Protein 7PB9 (pdb70)

Nearest PDB structures (foldseek):
  7pb9-assembly1_A  TM=1.006E+00  e=1.693E-33  Candidatus Odinarchaeum yellowstonii
  3cuq-assembly1_C  TM=6.063E-01  e=2.024E-08  Homo sapiens
  6zce-assembly1_o  TM=3.690E-01  e=5.721E-01  Saccharomyces cerevisiae S288C
  6zu9-assembly1_o  TM=3.690E-01  e=5.721E-01  Saccharomyces cerevisiae S288C
  4u1c-assembly1_A  TM=3.490E-01  e=6.084E-01  Saccharomyces cerevisiae S288C

Radius of gyration: 19.48 Å; Cα contacts (8 Å, |Δi|>4): 194; chains: 1; bounding box: 31×30×57 Å

Solvent-accessible surface area: 10649 Å² total; per-residue (Å²): 192,160,11,92,71,62,63,1,10,69,96,6,132,124,13,81,130,5,9,46,40,37,115,152,101,140,68,46,87,69,7,15,80,29,0,0,58,22,1,16,65,35,0,87,130,74,59,60,6,70,26,30,16,117,104,1,39,59,78,115,5,0,38,92,5,113,106,79,71,121,0,2,61,22,1,1,116,28,0,61,78,92,132,62,4,136,54,63,79,188,119,133,132,28,0,12,1,43,26,56,41,50,173,79,2,1,82,35,0,13,89,20,0,69,186,128,60,63,76,75,0,33,42,130,57,0,72,98,34,187,114,13,55,45,49,0,23,118,4,31,118,78,7,0,88,94,0,0,72,41,1,31,172,62,142,61,1,68,63,64,61,126,188,88,26,42,0,98,3,57,126,116,216

Structure (mmCIF, N/CA/C/O backbone):
data_7PB9
#
_entry.id   7PB9
#
_cell.length_a   101.228
_cell.length_b   31.461
_cell.length_c   59.541
_cell.angle_alpha   90.000
_cell.angle_beta   90.000
_cell.angle_gamma   90.000
#
_symmetry.space_group_name_H-M   'P 21 21 2'
#
loop_
_entity.id
_entity.type
_entity.pdbx_description
1 polymer 'Tandem WH domains of Vps25'
2 water water
#
loop_
_atom_site.group_PDB
_atom_site.id
_atom_site.type_symbol
_atom_site.label_atom_id
_atom_site.label_alt_id
_atom_site.label_comp_id
_atom_site.label_asym_id
_atom_site.label_entity_id
_atom_site.label_seq_id
_atom_site.pdbx_PDB_ins_code
_atom_site.Cartn_x
_atom_site.Cartn_y
_atom_site.Cartn_z
_atom_site.occupancy
_atom_site.B_iso_or_equiv
_atom_site.auth_seq_id
_atom_site.auth_comp_id
_atom_site.auth_asym_id
_atom_site.auth_atom_id
_atom_site.pdbx_PDB_model_num
ATOM 1 N N . MET A 1 1 ? 33.108 4.416 41.823 1.00 34.47 1 MET A N 1
ATOM 2 C CA . MET A 1 1 ? 31.607 4.503 41.896 1.00 35.13 1 MET A CA 1
ATOM 3 C C . MET A 1 1 ? 31.024 3.713 43.033 1.00 26.99 1 MET A C 1
ATOM 4 O O . MET A 1 1 ? 31.323 2.528 43.195 1.00 27.91 1 MET A O 1
ATOM 9 N N . LEU A 1 2 ? 30.184 4.366 43.796 1.00 27.95 2 LEU A N 1
ATOM 10 C CA . LEU A 1 2 ? 29.528 3.734 44.894 1.00 32.75 2 LEU A CA 1
ATOM 11 C C . LEU A 1 2 ? 28.665 2.548 44.452 1.00 35.17 2 LEU A C 1
ATOM 12 O O . LEU A 1 2 ? 28.663 1.474 45.108 1.00 29.00 2 LEU A O 1
ATOM 17 N N . THR A 1 3 ? 27.912 2.794 43.386 1.00 27.08 3 THR A N 1
ATOM 18 C CA . THR A 1 3 ? 27.028 1.833 42.734 1.00 28.27 3 THR A CA 1
ATOM 19 C C . THR A 1 3 ? 27.328 1.865 41.228 1.00 28.02 3 THR A C 1
ATOM 20 O O . THR A 1 3 ? 27.854 2.855 40.703 1.00 27.01 3 THR A O 1
ATOM 24 N N . VAL A 1 4 ? 26.978 0.808 40.508 1.00 27.49 4 VAL A N 1
ATOM 25 C CA . VAL A 1 4 ? 27.319 0.808 39.073 1.00 27.49 4 VAL A CA 1
ATOM 26 C C . VAL A 1 4 ? 26.075 0.533 38.260 1.00 26.42 4 VAL A C 1
ATOM 27 O O . VAL A 1 4 ? 25.104 -0.082 38.752 1.00 27.16 4 VAL A O 1
ATOM 31 N N . GLY A 1 5 ? 26.102 0.959 36.994 1.00 26.36 5 GLY A N 1
ATOM 32 C CA . GLY A 1 5 ? 25.067 0.513 36.045 1.00 26.65 5 GLY A CA 1
ATOM 33 C C . GLY A 1 5 ? 23.684 0.989 36.417 1.00 25.64 5 GLY A C 1
ATOM 34 O O . GLY A 1 5 ? 22.733 0.433 35.929 1.00 24.09 5 GLY A O 1
ATOM 35 N N . PHE A 1 6 ? 23.581 2.106 37.160 1.00 23.44 6 PHE A N 1
ATOM 36 C CA . PHE A 1 6 ? 22.274 2.562 37.731 1.00 24.80 6 PHE A CA 1
ATOM 37 C C . PHE A 1 6 ? 21.506 1.449 38.488 1.00 22.65 6 PHE A C 1
ATOM 38 O O . PHE A 1 6 ? 20.246 1.387 38.495 1.00 22.71 6 PHE A O 1
ATOM 46 N N . GLU A 1 7 ? 22.235 0.533 39.150 1.00 27.23 7 GLU A N 1
ATOM 47 C CA . GLU A 1 7 ? 21.575 -0.547 39.909 1.00 30.41 7 GLU A CA 1
ATOM 48 C C . GLU A 1 7 ? 20.603 0.035 40.948 1.00 30.36 7 GLU A C 1
ATOM 49 O O . GLU A 1 7 ? 19.585 -0.656 41.295 1.00 27.95 7 GLU A O 1
ATOM 55 N N . TRP A 1 8 ? 20.823 1.315 41.330 1.00 27.54 8 TRP A N 1
ATOM 56 C CA . TRP A 1 8 ? 19.957 2.013 42.305 1.00 29.09 8 TRP A CA 1
ATOM 57 C C . TRP A 1 8 ? 18.561 2.265 41.765 1.00 30.79 8 TRP A C 1
ATOM 58 O O . TRP A 1 8 ? 17.608 2.456 42.525 1.00 28.01 8 TRP A O 1
ATOM 69 N N . ALA A 1 9 ? 18.424 2.269 40.431 1.00 29.53 9 ALA A N 1
ATOM 70 C CA . ALA A 1 9 ? 17.130 2.504 39.791 1.00 28.60 9 ALA A CA 1
ATOM 71 C C . ALA A 1 9 ? 16.337 1.191 39.806 1.00 33.70 9 ALA A C 1
ATOM 72 O O . ALA A 1 9 ? 15.102 1.226 39.816 1.00 35.74 9 ALA A O 1
ATOM 74 N N . ALA A 1 10 ? 17.026 0.048 39.751 1.00 37.67 10 ALA A N 1
ATOM 75 C CA . ALA A 1 10 ? 16.295 -1.232 39.653 1.00 38.89 10 ALA A CA 1
ATOM 76 C C . ALA A 1 10 ? 15.589 -1.645 40.978 1.00 43.59 10 ALA A C 1
ATOM 77 O O . ALA A 1 10 ? 14.526 -2.258 40.944 1.00 47.73 10 ALA A O 1
ATOM 79 N N . GLN A 1 11 ? 16.120 -1.204 42.117 1.00 42.57 11 GLN A N 1
ATOM 80 C CA . GLN A 1 11 ? 15.585 -1.533 43.460 1.00 42.42 11 GLN A CA 1
ATOM 81 C C . GLN A 1 11 ? 15.662 -0.324 44.333 1.00 39.84 11 GLN A C 1
ATOM 82 O O . GLN A 1 11 ? 16.619 -0.170 45.099 1.00 36.35 11 GLN A O 1
ATOM 88 N N . PRO A 1 12 ? 14.665 0.568 44.223 1.00 41.29 12 PRO A N 1
ATOM 89 C CA . PRO A 1 12 ? 14.776 1.801 44.953 1.00 44.13 12 PRO A CA 1
ATOM 90 C C . PRO A 1 12 ? 14.857 1.642 46.483 1.00 48.41 12 PRO A C 1
ATOM 91 O O . PRO A 1 12 ? 15.621 2.395 47.133 1.00 44.01 12 PRO A O 1
ATOM 95 N N . GLU A 1 13 ? 14.125 0.662 47.047 1.00 51.31 13 GLU A N 1
ATOM 96 C CA . GLU A 1 13 ? 14.135 0.418 48.518 1.00 52.82 13 GLU A CA 1
ATOM 97 C C . GLU A 1 13 ? 15.526 0.010 49.005 1.00 53.16 13 GLU A C 1
ATOM 98 O O . GLU A 1 13 ? 15.883 0.279 50.148 1.00 55.88 13 GLU A O 1
ATOM 104 N N . LYS A 1 14 ? 16.334 -0.598 48.145 1.00 42.36 14 LYS A N 1
ATOM 105 C CA . LYS A 1 14 ? 17.660 -0.976 48.565 1.00 40.03 14 LYS A CA 1
ATOM 106 C C . LYS A 1 14 ? 18.685 0.198 48.507 1.00 39.67 14 LYS A C 1
ATOM 107 O O . LYS A 1 14 ? 19.803 0.090 49.030 1.00 39.56 14 LYS A O 1
ATOM 113 N N . TYR A 1 15 ? 18.309 1.304 47.849 1.00 39.66 15 TYR A N 1
ATOM 114 C CA . TYR A 1 15 ? 19.243 2.444 47.629 1.00 34.39 15 TYR A CA 1
ATOM 115 C C . TYR A 1 15 ? 18.509 3.757 47.939 1.00 35.49 15 TYR A C 1
ATOM 116 O O . TYR A 1 15 ? 18.388 4.673 47.068 1.00 30.87 15 TYR A O 1
ATOM 125 N N . PRO A 1 16 ? 18.006 3.916 49.208 1.00 39.70 16 PRO A N 1
ATOM 126 C CA . PRO A 1 16 ? 17.040 5.030 49.374 1.00 35.73 16 PRO A CA 1
ATOM 127 C C . PRO A 1 16 ? 17.679 6.428 49.403 1.00 28.79 16 PRO A C 1
ATOM 128 O O . PRO A 1 16 ? 17.020 7.435 49.160 1.00 32.49 16 PRO A O 1
ATOM 132 N N . TRP A 1 17 ? 18.978 6.478 49.662 1.00 29.78 17 TRP A N 1
ATOM 133 C CA . TRP A 1 17 ? 19.736 7.703 49.621 1.00 34.37 17 TRP A CA 1
ATOM 134 C C . TRP A 1 17 ? 19.805 8.289 48.205 1.00 33.98 17 TRP A C 1
ATOM 135 O O . TRP A 1 17 ? 20.090 9.432 48.061 1.00 31.35 17 TRP A O 1
ATOM 146 N N . MET A 1 18 ? 19.530 7.489 47.167 1.00 30.95 18 MET A N 1
ATOM 147 C CA . MET A 1 18 ? 19.560 8.018 45.793 1.00 28.10 18 MET A CA 1
ATOM 148 C C . MET A 1 18 ? 18.297 8.801 45.525 1.00 34.63 18 MET A C 1
ATOM 149 O O . MET A 1 18 ? 18.240 9.495 44.533 1.00 32.43 18 MET A O 1
ATOM 154 N N . TYR A 1 19 ? 17.315 8.749 46.465 1.00 31.86 19 TYR A N 1
ATOM 155 C CA . TYR A 1 19 ? 15.998 9.346 46.283 1.00 30.45 19 TYR A CA 1
ATOM 156 C C . TYR A 1 19 ? 15.719 10.608 47.078 1.00 33.85 19 TYR A C 1
ATOM 157 O O . TYR A 1 19 ? 14.679 11.204 46.892 1.00 33.00 19 TYR A O 1
ATOM 166 N N . SER A 1 20 ? 16.666 10.989 47.953 1.00 36.93 20 SER A N 1
ATOM 167 C CA . SER A 1 20 ? 16.726 12.279 48.662 1.00 38.98 20 SER A CA 1
ATOM 168 C C . SER A 1 20 ? 17.642 13.231 47.900 1.00 41.83 20 SER A C 1
ATOM 169 O O . SER A 1 20 ? 18.733 12.823 47.504 1.00 38.38 20 SER A O 1
ATOM 172 N N . LEU A 1 21 ? 17.278 14.499 47.743 1.00 42.63 21 LEU A N 1
ATOM 173 C CA . LEU A 1 21 ? 18.246 15.481 47.202 1.00 43.71 21 LEU A CA 1
ATOM 174 C C . LEU A 1 21 ? 19.347 15.803 48.225 1.00 46.70 21 LEU A C 1
ATOM 175 O O . LEU A 1 21 ? 19.009 16.247 49.331 1.00 48.40 21 LEU A O 1
ATOM 180 N N . PRO A 1 22 ? 20.653 15.567 47.906 1.00 45.58 22 PRO A N 1
ATOM 181 C CA . PRO A 1 22 ? 21.668 15.880 48.945 1.00 46.00 22 PRO A CA 1
ATOM 182 C C . PRO A 1 22 ? 21.825 17.425 49.066 1.00 45.41 22 PRO A C 1
ATOM 183 O O . PRO A 1 22 ? 21.533 18.150 48.109 1.00 47.64 22 PRO A O 1
ATOM 187 N N . SER A 1 23 ? 22.252 17.925 50.229 1.00 49.76 23 SER A N 1
ATOM 188 C CA . SER A 1 23 ? 22.421 19.395 50.378 1.00 56.70 23 SER A CA 1
ATOM 189 C C . SER A 1 23 ? 23.889 19.820 50.251 1.00 59.30 23 SER A C 1
ATOM 190 O O . SER A 1 23 ? 24.144 20.818 49.570 1.00 64.26 23 SER A O 1
ATOM 193 N N . LYS A 1 24 ? 24.837 19.055 50.822 1.00 49.13 24 LYS A N 1
ATOM 194 C CA . LYS A 1 24 ? 26.284 19.276 50.535 1.00 51.28 24 LYS A CA 1
ATOM 195 C C . LYS A 1 24 ? 26.617 19.381 49.002 1.00 50.00 24 LYS A C 1
ATOM 196 O O . LYS A 1 24 ? 26.264 18.447 48.256 1.00 39.32 24 LYS A O 1
ATOM 202 N N . THR A 1 25 ? 27.256 20.491 48.569 1.00 37.26 25 THR A N 1
ATOM 203 C CA . THR A 1 25 ? 27.704 20.733 47.166 1.00 39.31 25 THR A CA 1
ATOM 204 C C . THR A 1 25 ? 28.340 19.526 46.391 1.00 42.26 25 THR A C 1
ATOM 205 O O . THR A 1 25 ? 27.921 19.186 45.251 1.00 46.02 25 THR A O 1
ATOM 209 N N . GLU A 1 26 ? 29.337 18.882 47.004 1.00 45.16 26 GLU A N 1
ATOM 210 C CA . GLU A 1 26 ? 30.047 17.782 46.394 1.00 45.94 26 GLU A CA 1
ATOM 211 C C . GLU A 1 26 ? 29.090 16.612 46.133 1.00 53.76 26 GLU A C 1
ATOM 212 O O . GLU A 1 26 ? 29.001 16.093 44.998 1.00 48.64 26 GLU A O 1
ATOM 218 N N . ASP A 1 27 ? 28.336 16.237 47.167 1.00 44.56 27 ASP A N 1
ATOM 219 C CA . ASP A 1 27 ? 27.370 15.121 47.045 1.00 42.61 27 ASP A CA 1
ATOM 220 C C . ASP A 1 27 ? 26.264 15.401 46.037 1.00 39.19 27 ASP A C 1
ATOM 221 O O . ASP A 1 27 ? 25.767 14.482 45.390 1.00 41.90 27 ASP A O 1
ATOM 226 N N . PHE A 1 28 ? 25.892 16.682 45.896 1.00 34.74 28 PHE A N 1
ATOM 227 C CA . PHE A 1 28 ? 24.769 16.971 45.093 1.00 35.17 28 PHE A CA 1
ATOM 228 C C . PHE A 1 28 ? 25.235 16.867 43.632 1.00 37.05 28 PHE A C 1
ATOM 229 O O . PHE A 1 28 ? 24.486 16.330 42.803 1.00 36.36 28 PHE A O 1
ATOM 237 N N . GLU A 1 29 ? 26.467 17.290 43.315 1.00 36.44 29 GLU A N 1
ATOM 238 C CA . GLU A 1 29 ? 26.976 17.158 41.949 1.00 36.36 29 GLU A CA 1
ATOM 239 C C . GLU A 1 29 ? 27.060 15.704 41.469 1.00 38.65 29 GLU A C 1
ATOM 240 O O . GLU A 1 29 ? 26.678 15.329 40.332 1.00 35.77 29 GLU A O 1
ATOM 246 N N . ASP A 1 30 ? 27.530 14.842 42.344 1.00 34.90 30 ASP A N 1
ATOM 247 C CA . ASP A 1 30 ? 27.690 13.461 41.950 1.00 32.40 30 ASP A CA 1
ATOM 248 C C . ASP A 1 30 ? 26.265 12.744 41.800 1.00 33.73 30 ASP A C 1
ATOM 249 O O . ASP A 1 30 ? 26.017 11.945 40.851 1.00 31.39 30 ASP A O 1
ATOM 254 N N . TRP A 1 31 ? 25.373 12.979 42.774 1.00 28.94 31 TRP A N 1
ATOM 255 C CA . TRP A 1 31 ? 23.938 12.566 42.641 1.00 28.50 31 TRP A CA 1
ATOM 256 C C . TRP A 1 31 ? 23.318 13.035 41.290 1.00 29.38 31 TRP A C 1
ATOM 257 O O . TRP A 1 31 ? 22.638 12.266 40.606 1.00 30.68 31 TRP A O 1
ATOM 268 N N . LEU A 1 32 ? 23.513 14.290 40.952 1.00 24.22 32 LEU A N 1
ATOM 269 C CA . LEU A 1 32 ? 22.968 14.892 39.763 1.00 26.22 32 LEU A CA 1
ATOM 270 C C . LEU A 1 32 ? 23.560 14.236 38.525 1.00 27.96 32 LEU A C 1
ATOM 271 O O . LEU A 1 32 ? 22.783 14.002 37.555 1.00 25.22 32 LEU A O 1
ATOM 276 N N . ASN A 1 33 ? 24.864 13.895 38.556 1.00 28.20 33 ASN A N 1
ATOM 277 C CA . ASN A 1 33 ? 25.496 13.211 37.399 1.00 28.36 33 ASN A CA 1
ATOM 278 C C . ASN A 1 33 ? 24.831 11.837 37.169 1.00 27.13 33 ASN A C 1
ATOM 279 O O . ASN A 1 33 ? 24.525 11.470 36.026 1.00 26.93 33 ASN A O 1
ATOM 284 N N . GLN A 1 34 ? 24.626 11.109 38.262 1.00 24.22 34 GLN A N 1
ATOM 285 C CA . GLN A 1 34 ? 24.011 9.791 38.219 1.00 27.95 34 GLN A CA 1
ATOM 286 C C . GLN A 1 34 ? 22.602 9.860 37.648 1.00 22.57 34 GLN A C 1
ATOM 287 O O . GLN A 1 34 ? 22.264 9.114 36.730 1.00 24.39 34 GLN A O 1
ATOM 293 N N . TRP A 1 35 ? 21.779 10.754 38.189 1.00 22.94 35 TRP A N 1
ATOM 294 C CA . TRP A 1 35 ? 20.358 10.884 37.674 1.00 23.26 35 TRP A CA 1
ATOM 295 C C . TRP A 1 35 ? 20.261 11.437 36.233 1.00 25.68 35 TRP A C 1
ATOM 296 O O . TRP A 1 35 ? 19.359 11.061 35.471 1.00 21.79 35 TRP A O 1
ATOM 307 N N . SER A 1 36 ? 21.142 12.389 35.888 1.00 23.48 36 SER A N 1
ATOM 308 C CA . SER A 1 36 ? 21.162 12.927 34.539 1.00 24.51 36 SER A CA 1
ATOM 309 C C . SER A 1 36 ? 21.558 11.831 33.514 1.00 22.14 36 SER A C 1
ATOM 310 O O . SER A 1 36 ? 20.895 11.643 32.491 1.00 21.45 36 SER A O 1
ATOM 313 N N . ASP A 1 37 ? 22.632 11.087 33.789 1.00 22.94 37 ASP A N 1
ATOM 314 C CA . ASP A 1 37 ? 23.032 9.982 32.915 1.00 23.35 37 ASP A CA 1
ATOM 315 C C . ASP A 1 37 ? 21.899 8.915 32.857 1.00 26.66 37 ASP A C 1
ATOM 316 O O . ASP A 1 37 ? 21.593 8.386 31.770 1.00 21.90 37 ASP A O 1
ATOM 321 N N . PHE A 1 38 ? 21.387 8.504 34.011 1.00 21.82 38 PHE A N 1
ATOM 322 C CA . PHE A 1 38 ? 20.203 7.595 33.992 1.00 21.99 38 PHE A CA 1
ATOM 323 C C . PHE A 1 38 ? 19.017 8.090 33.088 1.00 21.10 38 PHE A C 1
ATOM 324 O O . PHE A 1 38 ? 18.461 7.326 32.270 1.00 23.10 38 PHE A O 1
ATOM 332 N N . THR A 1 39 ? 18.643 9.367 33.228 1.00 20.54 39 THR A N 1
ATOM 333 C CA . THR A 1 39 ? 17.408 9.830 32.619 1.00 21.49 39 THR A CA 1
ATOM 334 C C . THR A 1 39 ? 17.669 9.835 31.113 1.00 20.02 39 THR A C 1
ATOM 335 O O . THR A 1 39 ? 16.803 9.435 30.324 1.00 21.07 39 THR A O 1
ATOM 339 N N . LEU A 1 40 ? 18.842 10.284 30.695 1.00 19.60 40 LEU A N 1
ATOM 340 C CA . LEU A 1 40 ? 19.194 10.220 29.228 1.00 20.44 40 LEU A CA 1
ATOM 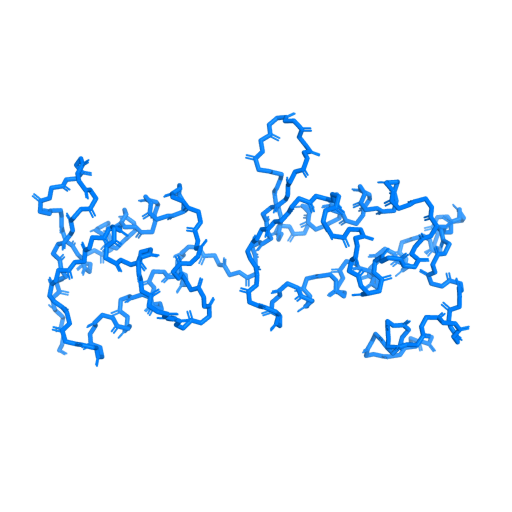341 C C . LEU A 1 40 ? 19.091 8.779 28.709 1.00 24.84 40 LEU A C 1
ATOM 342 O O . LEU A 1 40 ? 18.451 8.532 27.652 1.00 23.61 40 LEU A O 1
ATOM 347 N N . GLN A 1 41 ? 19.598 7.822 29.496 1.00 20.20 41 GLN A N 1
ATOM 348 C CA . GLN A 1 41 ? 19.438 6.396 29.052 1.00 25.26 41 GLN A CA 1
ATOM 349 C C . GLN A 1 41 ? 18.017 5.899 29.026 1.00 24.88 41 GLN A C 1
ATOM 350 O O . GLN A 1 41 ? 17.641 5.196 28.083 1.00 25.09 41 GLN A O 1
ATOM 356 N N . TRP A 1 42 ? 17.221 6.307 30.042 1.00 22.34 42 TRP A N 1
ATOM 357 C CA . TRP A 1 42 ? 15.863 5.841 30.136 1.00 22.77 42 TRP A CA 1
ATOM 358 C C . TRP A 1 42 ? 15.117 6.345 28.873 1.00 24.62 42 TRP A C 1
ATOM 359 O O . TRP A 1 42 ? 14.329 5.609 28.309 1.00 23.03 42 TRP A O 1
ATOM 370 N N . PHE A 1 43 ? 15.309 7.609 28.450 1.00 21.84 43 PHE A N 1
ATOM 371 C CA . PHE A 1 43 ? 14.583 8.086 27.215 1.00 23.83 43 PHE A CA 1
ATOM 372 C C . PHE A 1 43 ? 15.061 7.368 26.009 1.00 22.34 43 PHE A C 1
ATOM 373 O O . PHE A 1 43 ? 14.257 6.967 25.186 1.00 25.51 43 PHE A O 1
ATOM 381 N N . LYS A 1 44 ? 16.371 7.164 25.892 1.00 21.16 44 LYS A N 1
ATOM 382 C CA . LYS A 1 44 ? 16.918 6.520 24.734 1.00 28.08 44 LYS A CA 1
ATOM 383 C C . LYS A 1 44 ? 16.440 5.070 24.626 1.00 29.05 44 LYS A C 1
ATOM 384 O O . LYS A 1 44 ? 15.996 4.629 23.531 1.00 25.84 44 LYS A O 1
ATOM 390 N N . ILE A 1 45 ? 16.530 4.336 25.741 1.00 29.13 45 ILE A N 1
ATOM 391 C CA . IL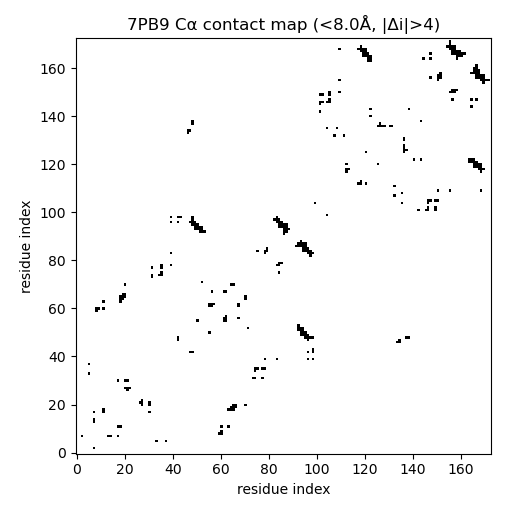E A 1 45 ? 16.172 2.878 25.726 1.00 29.05 45 ILE A CA 1
ATOM 392 C C . ILE A 1 45 ? 14.663 2.727 25.483 1.00 29.49 45 ILE A C 1
ATOM 393 O O . ILE A 1 45 ? 14.238 1.808 24.812 1.00 31.33 45 ILE A O 1
ATOM 398 N N . ASN A 1 46 ? 13.866 3.663 25.984 1.00 25.24 46 ASN A N 1
ATOM 399 C CA . ASN A 1 46 ? 12.425 3.596 25.777 1.00 28.43 46 ASN A CA 1
ATOM 400 C C . ASN A 1 46 ? 12.004 4.202 24.405 1.00 27.76 46 ASN A C 1
ATOM 401 O O . ASN A 1 46 ? 10.831 4.227 24.130 1.00 29.03 46 ASN A O 1
ATOM 406 N N . LYS A 1 47 ? 12.985 4.712 23.659 1.00 26.99 47 LYS A N 1
ATOM 407 C CA . LYS A 1 47 ? 12.828 5.370 22.349 1.00 29.34 47 LYS A CA 1
ATOM 408 C C . LYS A 1 47 ? 11.681 6.418 22.464 1.00 30.90 47 LYS A C 1
ATOM 409 O O . LYS A 1 47 ? 10.783 6.476 21.600 1.00 31.61 47 LYS A O 1
ATOM 415 N N . LEU A 1 48 ? 11.751 7.237 23.536 1.00 26.16 48 LEU A N 1
ATOM 416 C CA . LEU A 1 48 ? 10.753 8.254 23.826 1.00 27.30 48 LEU A CA 1
ATOM 417 C C . LEU A 1 48 ? 11.416 9.634 23.586 1.00 26.74 48 LEU A C 1
ATOM 418 O O . LEU A 1 48 ? 12.594 9.848 23.898 1.00 24.85 48 LEU A O 1
ATOM 423 N N . HIS A 1 49 ? 10.683 10.588 23.016 1.00 26.31 49 HIS A N 1
ATOM 424 C CA . HIS A 1 49 ? 11.285 11.849 22.589 1.00 26.18 49 HIS A CA 1
ATOM 425 C C . HIS A 1 49 ? 10.856 12.962 23.475 1.00 29.13 49 HIS A C 1
ATOM 426 O O . HIS A 1 49 ? 11.523 13.973 23.535 1.00 26.76 49 HIS A O 1
ATOM 433 N N . GLN A 1 50 ? 9.718 12.799 24.138 1.00 27.09 50 GLN A N 1
ATOM 434 C CA . GLN A 1 50 ? 9.198 13.900 24.916 1.00 31.92 50 GLN A CA 1
ATOM 435 C C . GLN A 1 50 ? 8.150 13.398 25.882 1.00 31.01 50 GLN A C 1
ATOM 436 O O . GLN A 1 50 ? 7.686 12.264 25.705 1.00 29.62 50 GLN A O 1
ATOM 442 N N . ILE A 1 51 ? 7.779 14.200 26.872 1.00 27.74 51 ILE A N 1
ATOM 443 C CA . ILE A 1 51 ? 6.776 13.789 27.844 1.00 32.57 51 ILE A CA 1
ATOM 444 C C . ILE A 1 51 ? 6.630 14.841 28.933 1.00 35.95 51 ILE A C 1
ATOM 445 O O . ILE A 1 51 ? 7.598 15.512 29.291 1.00 31.13 51 ILE A O 1
ATOM 450 N N . SER A 1 52 ? 5.419 14.984 29.458 1.00 31.09 52 SER A N 1
ATOM 451 C CA . SER A 1 52 ? 5.174 15.960 30.494 1.00 32.44 52 SER A CA 1
ATOM 452 C C . SER A 1 52 ? 5.861 15.535 31.774 1.00 28.19 52 SER A C 1
ATOM 453 O O . SER A 1 52 ? 6.040 14.357 32.057 1.00 29.94 52 SER A O 1
ATOM 456 N N . LEU A 1 53 ? 6.255 16.525 32.559 1.00 29.85 53 LEU A N 1
ATOM 457 C CA . LEU A 1 53 ? 6.925 16.266 33.832 1.00 32.89 53 LEU A CA 1
ATOM 458 C C . LEU A 1 53 ? 6.034 15.553 34.824 1.00 35.76 53 LEU A C 1
ATOM 459 O O . LEU A 1 53 ? 6.521 14.673 35.586 1.00 34.57 53 LEU A O 1
ATOM 464 N N . VAL A 1 54 ? 4.730 15.879 34.821 1.00 35.41 54 VAL A N 1
ATOM 465 C CA . VAL A 1 54 ? 3.819 15.091 35.691 1.00 39.29 54 VAL A CA 1
ATOM 466 C C . VAL A 1 54 ? 3.750 13.630 35.268 1.00 30.99 54 VAL A C 1
ATOM 467 O O . VAL A 1 54 ? 3.747 12.772 36.119 1.00 35.50 54 VAL A O 1
ATOM 471 N N . GLU A 1 55 ? 3.736 13.340 33.963 1.00 31.87 55 GLU A N 1
ATOM 472 C CA . GLU A 1 55 ? 3.788 11.920 33.556 1.00 35.76 55 GLU A CA 1
ATOM 473 C C . GLU A 1 55 ? 5.128 11.232 33.944 1.00 38.05 55 GLU A C 1
ATOM 474 O O . GLU A 1 55 ? 5.180 10.047 34.368 1.00 34.35 55 GLU A O 1
ATOM 480 N N . LEU A 1 56 ? 6.229 11.963 33.781 1.00 34.00 56 LEU A N 1
ATOM 481 C CA . LEU A 1 56 ? 7.543 11.390 34.160 1.00 30.62 56 LEU A CA 1
ATOM 482 C C . LEU A 1 56 ? 7.530 10.982 35.659 1.00 29.97 56 LEU A C 1
ATOM 483 O O . LEU A 1 56 ? 7.946 9.890 36.032 1.00 32.22 56 LEU A O 1
ATOM 488 N N . MET A 1 57 ? 6.895 11.794 36.474 1.00 30.23 57 MET A N 1
ATOM 489 C CA . MET A 1 57 ? 6.811 11.536 37.925 1.00 33.65 57 MET A CA 1
ATOM 490 C C . MET A 1 57 ? 5.999 10.295 38.282 1.00 34.21 57 MET A C 1
ATOM 491 O O . MET A 1 57 ? 6.113 9.818 39.415 1.00 33.64 57 MET A O 1
ATOM 496 N N . GLY A 1 58 ? 5.163 9.806 37.356 1.00 35.24 58 GLY A N 1
ATOM 497 C CA . GLY A 1 58 ? 4.517 8.490 37.565 1.00 31.96 58 GLY A CA 1
ATOM 498 C C . GLY A 1 58 ? 5.304 7.280 37.170 1.00 38.83 58 GLY A C 1
ATOM 499 O O . GLY A 1 58 ? 4.855 6.183 37.427 1.00 34.64 58 GLY A O 1
ATOM 500 N N . GLU A 1 59 ? 6.498 7.450 36.584 1.00 34.38 59 GLU A N 1
ATOM 501 C CA . GLU A 1 59 ? 7.291 6.317 36.110 1.00 35.24 59 GLU A CA 1
ATOM 502 C C . GLU A 1 59 ? 8.387 5.959 37.106 1.00 36.43 59 GLU A C 1
ATOM 503 O O . GLU A 1 59 ? 9.098 6.850 37.626 1.00 28.76 59 GLU A O 1
ATOM 509 N N . LYS A 1 60 ? 8.521 4.654 37.348 1.00 34.77 60 LYS A N 1
ATOM 510 C CA . LYS A 1 60 ? 9.672 4.043 38.038 1.00 34.82 60 LYS A CA 1
ATOM 511 C C . LYS A 1 60 ? 10.975 4.363 37.274 1.00 31.73 60 LYS A C 1
ATOM 512 O O . LYS A 1 60 ? 10.961 4.374 36.027 1.00 31.50 60 LYS A O 1
ATOM 518 N N . PRO A 1 61 ? 12.059 4.804 37.921 1.00 30.22 61 PRO A N 1
ATOM 519 C CA . PRO A 1 61 ? 12.238 5.047 39.341 1.00 29.82 61 PRO A CA 1
ATOM 520 C C . PRO A 1 61 ? 11.978 6.502 39.781 1.00 24.66 61 PRO A C 1
ATOM 521 O O . PRO A 1 61 ? 12.127 6.789 40.970 1.00 28.53 61 PRO A O 1
ATOM 525 N N . PHE A 1 62 ? 11.689 7.421 38.858 1.00 22.56 62 PHE A N 1
ATOM 526 C CA . PHE A 1 62 ? 11.337 8.839 39.144 1.00 26.34 62 PHE A CA 1
ATOM 527 C C . PHE A 1 62 ? 10.203 8.963 40.172 1.00 28.54 62 PHE A C 1
ATOM 528 O O . PHE A 1 62 ? 10.202 9.920 40.996 1.00 29.11 62 PHE A O 1
ATOM 536 N N . SER A 1 63 ? 9.302 7.962 40.126 1.00 31.57 63 SER A N 1
ATOM 537 C CA . SER A 1 63 ? 8.150 7.907 41.073 1.00 31.90 63 SER A CA 1
ATOM 538 C C . SER A 1 63 ? 8.568 7.741 42.560 1.00 35.85 63 SER A C 1
ATOM 539 O O . SER A 1 63 ? 7.772 8.020 43.450 1.00 35.54 63 SER A O 1
ATOM 542 N N . TYR A 1 64 ? 9.792 7.275 42.824 1.00 33.67 64 TYR A N 1
ATOM 543 C CA . TYR A 1 64 ? 10.313 7.170 44.175 1.00 36.53 64 TYR A CA 1
ATOM 544 C C . TYR A 1 64 ? 11.105 8.352 44.704 1.00 36.08 64 TYR A C 1
ATOM 545 O O . TYR A 1 64 ? 11.456 8.373 45.904 1.00 31.49 64 TYR A O 1
ATOM 554 N N . LEU A 1 65 ? 11.357 9.350 43.863 1.00 31.69 65 LEU A N 1
ATOM 555 C CA . LEU A 1 65 ? 12.024 10.522 44.344 1.00 28.61 65 LEU A CA 1
ATOM 556 C C . LEU A 1 65 ? 11.137 11.241 45.430 1.00 33.37 65 LEU A C 1
ATOM 557 O O . LEU A 1 65 ? 9.921 11.348 45.269 1.00 34.11 65 LEU A O 1
ATOM 562 N N . GLN A 1 66 ? 11.778 11.710 46.469 1.00 32.89 66 GLN A N 1
ATOM 563 C CA . GLN A 1 66 ? 11.221 12.790 47.368 1.00 38.39 66 GLN A CA 1
ATOM 564 C C . GLN A 1 66 ? 11.378 14.195 46.685 1.00 42.38 66 GLN A C 1
ATOM 565 O O . GLN A 1 66 ? 12.277 14.392 45.879 1.00 49.45 66 GLN A O 1
ATOM 571 N N . ASN A 1 67 ? 10.515 15.160 46.949 1.00 45.69 67 ASN A N 1
ATOM 572 C CA . ASN A 1 67 ? 10.543 16.460 46.258 1.00 47.88 67 ASN A CA 1
ATOM 573 C C . ASN A 1 67 ? 10.650 16.240 44.759 1.00 48.95 67 ASN A C 1
ATOM 574 O O . ASN A 1 67 ? 11.597 16.732 44.131 1.00 41.31 67 ASN A O 1
ATOM 579 N N . LYS A 1 68 ? 9.694 15.495 44.203 1.00 39.38 68 LYS A N 1
ATOM 580 C CA . LYS A 1 68 ? 9.731 15.128 42.762 1.00 37.55 68 LYS A CA 1
ATOM 581 C C . LYS A 1 68 ? 9.965 16.361 41.915 1.00 35.31 68 LYS A C 1
ATOM 582 O O . LYS A 1 68 ? 10.851 16.370 40.983 1.00 35.72 68 LYS A O 1
ATOM 588 N N . SER A 1 69 ? 9.226 17.424 42.242 1.00 37.77 69 SER A N 1
ATOM 589 C CA . SER A 1 69 ? 9.281 18.665 41.436 1.00 45.29 69 SER A CA 1
ATOM 590 C C . SER A 1 69 ? 10.641 19.326 41.433 1.00 37.06 69 SER A C 1
ATOM 591 O O . SER A 1 69 ? 11.149 19.700 40.381 1.00 39.92 69 SER A O 1
ATOM 594 N N . LYS A 1 70 ? 11.191 19.491 42.618 1.00 36.06 70 LYS A N 1
ATOM 595 C CA . LYS A 1 70 ? 12.499 20.094 42.743 1.00 40.66 70 LYS A CA 1
ATOM 596 C C . LYS A 1 70 ? 13.594 19.153 42.135 1.00 32.98 70 LYS A C 1
ATOM 597 O O . LYS A 1 70 ? 14.542 19.656 41.530 1.00 32.30 70 LYS A O 1
ATOM 603 N N . ALA A 1 71 ? 13.484 17.823 42.333 1.00 32.95 71 ALA A N 1
ATOM 604 C CA . ALA A 1 71 ? 14.541 16.898 41.873 1.00 32.32 71 ALA A CA 1
ATOM 605 C C . ALA A 1 71 ? 14.521 16.932 40.320 1.00 28.65 71 ALA A C 1
ATOM 606 O O . ALA A 1 71 ? 15.564 17.074 39.637 1.00 31.39 71 ALA A O 1
ATOM 608 N N . LEU A 1 72 ? 13.330 16.964 39.738 1.00 29.61 72 LEU A N 1
ATOM 609 C CA . LEU A 1 72 ? 13.280 16.889 38.248 1.00 28.59 72 LEU A CA 1
ATOM 610 C C . LEU A 1 72 ? 13.739 18.124 37.621 1.00 29.43 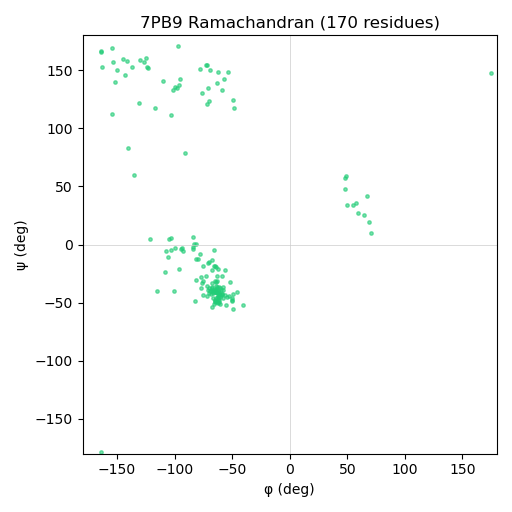72 LEU A C 1
ATOM 611 O O . LEU A 1 72 ? 14.406 18.077 36.578 1.00 31.35 72 LEU A O 1
ATOM 616 N N . THR A 1 73 ? 13.433 19.273 38.261 1.00 28.28 73 THR A N 1
ATOM 617 C CA . THR A 1 73 ? 13.817 20.561 37.673 1.00 33.35 73 THR A CA 1
ATOM 618 C C . THR A 1 73 ? 15.378 20.666 37.596 1.00 31.87 73 THR A C 1
ATOM 619 O O . THR A 1 73 ? 15.896 21.079 36.533 1.00 29.90 73 THR A O 1
ATOM 623 N N . VAL A 1 74 ? 16.087 20.219 38.641 1.00 29.30 74 VAL A N 1
ATOM 624 C CA . VAL A 1 74 ? 17.585 20.214 38.565 1.00 32.16 74 VAL A CA 1
ATOM 625 C C . VAL A 1 74 ? 18.173 19.180 37.602 1.00 31.03 74 VAL A C 1
ATOM 626 O O . VAL A 1 74 ? 19.217 19.474 36.939 1.00 30.12 74 VAL A O 1
ATOM 630 N N . ILE A 1 75 ? 17.561 17.977 37.515 1.00 27.15 75 ILE A N 1
ATOM 631 C CA . ILE A 1 75 ? 18.010 16.978 36.490 1.00 25.29 75 ILE A CA 1
ATOM 632 C C . ILE A 1 75 ? 17.798 17.518 35.118 1.00 28.81 75 ILE A C 1
ATOM 633 O O . ILE A 1 75 ? 18.670 17.452 34.278 1.00 27.54 75 ILE A O 1
ATOM 638 N N . VAL A 1 76 ? 16.624 18.077 34.867 1.00 24.41 76 VAL A N 1
ATOM 639 C CA . VAL A 1 76 ? 16.376 18.620 33.561 1.00 28.45 76 VAL A CA 1
ATOM 640 C C . VAL A 1 76 ? 17.361 19.781 33.253 1.00 26.89 76 VAL A C 1
ATOM 641 O O . VAL A 1 76 ? 17.850 19.906 32.076 1.00 25.19 76 VAL A O 1
ATOM 645 N N . GLU A 1 77 ? 17.612 20.651 34.234 1.00 29.35 77 GLU A N 1
ATOM 646 C CA A GLU A 1 77 ? 18.555 21.801 34.052 0.50 28.31 77 GLU A CA 1
ATOM 647 C CA B GLU A 1 77 ? 18.515 21.799 34.009 0.50 29.74 77 GLU A CA 1
ATOM 648 C C . GLU A 1 77 ? 19.914 21.270 33.606 1.00 28.21 77 GLU A C 1
ATOM 649 O O . GLU A 1 77 ? 20.553 21.829 32.692 1.00 26.41 77 GLU A O 1
ATOM 660 N N . ASN A 1 78 ? 20.318 20.173 34.206 1.00 26.40 78 ASN A N 1
ATOM 661 C CA . ASN A 1 78 ? 21.606 19.528 33.895 1.00 26.36 78 ASN A CA 1
ATOM 662 C C . ASN A 1 78 ? 21.646 18.946 32.455 1.00 28.65 78 ASN A C 1
ATOM 663 O O . ASN A 1 78 ? 22.575 19.194 31.691 1.00 22.94 78 ASN A O 1
ATOM 668 N N . LEU A 1 79 ? 20.571 18.229 32.080 1.00 24.92 79 LEU A N 1
ATOM 669 C CA . LEU A 1 79 ? 20.423 17.725 30.673 1.00 24.29 79 LEU A CA 1
ATOM 670 C C . LEU A 1 79 ? 20.388 18.838 29.660 1.00 20.75 79 LEU A C 1
ATOM 671 O O . LEU A 1 79 ? 20.959 18.702 28.585 1.00 23.46 79 LEU A O 1
ATOM 676 N N . ILE A 1 80 ? 19.730 19.995 29.985 1.00 21.14 80 ILE A N 1
ATOM 677 C CA . ILE A 1 80 ? 19.784 21.163 29.112 1.00 23.67 80 ILE A CA 1
ATOM 678 C C . ILE A 1 80 ? 21.233 21.695 28.935 1.00 20.03 80 ILE A C 1
ATOM 679 O O . ILE A 1 80 ? 21.676 21.882 27.818 1.00 22.06 80 ILE A O 1
ATOM 684 N N . ALA A 1 81 ? 21.955 21.851 30.031 1.00 20.88 81 ALA A N 1
ATOM 685 C CA . ALA A 1 81 ? 23.365 22.264 30.015 1.00 22.84 81 ALA A CA 1
ATOM 686 C C . ALA A 1 81 ? 24.264 21.334 29.217 1.00 22.36 81 ALA A C 1
ATOM 687 O O . ALA A 1 81 ? 25.163 21.791 28.566 1.00 24.17 81 ALA A O 1
ATOM 689 N N . ARG A 1 82 ? 23.986 20.023 29.269 1.00 24.89 82 ARG A N 1
ATOM 690 C CA . ARG A 1 82 ? 24.736 19.059 28.543 1.00 24.28 82 ARG A CA 1
ATOM 691 C C . ARG A 1 82 ? 24.271 18.925 27.055 1.00 24.90 82 ARG A C 1
ATOM 692 O O . ARG A 1 82 ? 24.856 18.164 26.320 1.00 22.72 82 ARG A O 1
ATOM 700 N N . ASN A 1 83 ? 23.273 19.717 26.668 1.00 22.64 83 ASN A N 1
ATOM 701 C CA . ASN A 1 83 ? 22.765 19.777 25.283 1.00 21.83 83 ASN A CA 1
ATOM 702 C C . ASN A 1 83 ? 22.073 18.470 24.843 1.00 22.22 83 ASN A C 1
ATOM 703 O O . ASN A 1 83 ? 22.197 18.097 23.682 1.00 23.63 83 ASN A O 1
ATOM 708 N N . PHE A 1 84 ? 21.279 17.915 25.764 1.00 22.81 84 PHE A N 1
ATOM 709 C CA . PHE A 1 84 ? 20.421 16.770 25.461 1.00 21.82 84 PHE A CA 1
ATOM 710 C C . PHE A 1 84 ? 18.981 17.026 25.697 1.00 23.38 84 PHE A C 1
ATOM 711 O O . PHE A 1 84 ? 18.179 16.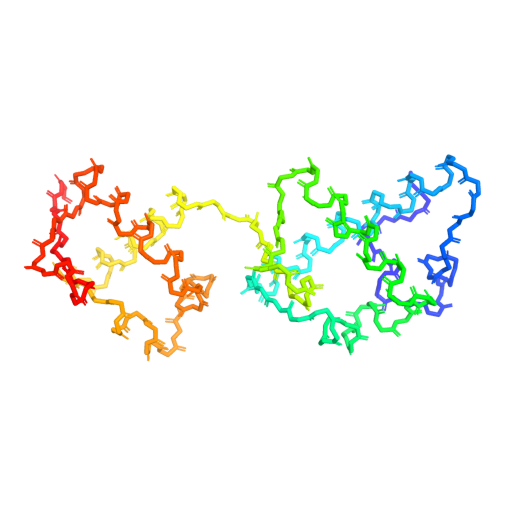120 25.590 1.00 24.35 84 P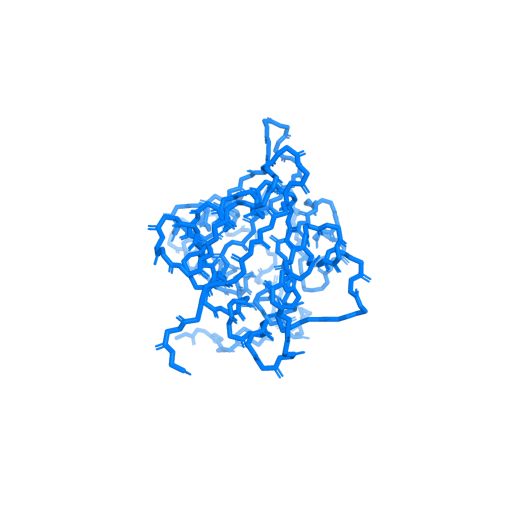HE A O 1
ATOM 719 N N . CYS A 1 85 ? 18.602 18.263 26.050 1.00 24.35 85 CYS A N 1
ATOM 720 C CA . CYS A 1 85 ? 17.219 18.434 26.440 1.00 23.96 85 CYS A CA 1
ATOM 721 C C . CYS A 1 85 ? 16.811 19.895 26.168 1.00 27.05 85 CYS A C 1
ATOM 722 O O . CYS A 1 85 ? 17.668 20.777 26.217 1.00 24.81 85 CYS A O 1
ATOM 725 N N . LYS A 1 86 ? 15.518 20.161 26.003 1.00 29.93 86 LYS A N 1
ATOM 726 C CA . LYS A 1 86 ? 14.972 21.589 25.943 1.00 30.47 86 LYS A CA 1
ATOM 727 C C . LYS A 1 86 ? 13.591 21.466 26.503 1.00 35.36 86 LYS A C 1
ATOM 728 O O . LYS A 1 86 ? 12.985 20.357 26.409 1.00 28.89 86 LYS A O 1
ATOM 734 N N . TYR A 1 87 ? 13.073 22.521 27.144 1.00 30.49 87 TYR A N 1
ATOM 735 C CA . TYR A 1 87 ? 11.632 22.523 27.501 1.00 29.28 87 TYR A CA 1
ATOM 736 C C . TYR A 1 87 ? 10.872 22.696 26.200 1.00 28.71 87 TYR A C 1
ATOM 737 O O . TYR A 1 87 ? 11.417 23.223 25.207 1.00 31.03 87 TYR A O 1
ATOM 746 N N . THR A 1 88 ? 9.628 22.228 26.172 1.00 32.37 88 THR A N 1
ATOM 747 C CA . THR A 1 88 ? 8.887 22.273 24.882 1.00 36.78 88 THR A CA 1
ATOM 748 C C . THR A 1 88 ? 8.361 23.695 24.572 1.00 40.20 88 THR A C 1
ATOM 749 O O . THR A 1 88 ? 8.182 24.059 23.413 1.00 46.85 88 THR A O 1
ATOM 753 N N . ASP A 1 89 ? 8.104 24.455 25.619 1.00 43.02 89 ASP A N 1
ATOM 754 C CA . ASP A 1 89 ? 7.534 25.815 25.510 1.00 48.98 89 ASP A CA 1
ATOM 755 C C . ASP A 1 89 ? 7.711 26.583 26.805 1.00 50.63 89 ASP A C 1
ATOM 756 O O . ASP A 1 89 ? 8.230 26.069 27.824 1.00 51.88 89 ASP A O 1
ATOM 761 N N . LYS A 1 90 ? 7.191 27.806 26.772 1.00 58.59 90 LYS A N 1
ATOM 762 C CA . LYS A 1 90 ? 7.360 28.754 27.856 1.00 61.84 90 LYS A CA 1
ATOM 763 C C . LYS A 1 90 ? 6.642 28.363 29.149 1.00 51.21 90 LYS A C 1
ATOM 764 O O . LYS A 1 90 ? 6.944 28.923 30.195 1.00 57.14 90 LYS A O 1
ATOM 770 N N . GLU A 1 91 ? 5.740 27.381 29.110 1.00 49.22 91 GLU A N 1
ATOM 771 C CA . GLU A 1 91 ? 5.055 26.914 30.374 1.00 52.83 91 GLU A CA 1
ATOM 772 C C . GLU A 1 91 ? 5.887 25.957 31.260 1.00 55.20 91 GLU A C 1
ATOM 773 O O . GLU A 1 91 ? 5.539 25.655 32.438 1.00 47.91 91 GLU A O 1
ATOM 779 N N . TYR A 1 92 ? 6.986 25.458 30.691 1.00 53.96 92 TYR A N 1
ATOM 780 C CA . TYR A 1 92 ? 7.920 24.562 31.415 1.00 45.43 92 TYR A CA 1
ATOM 781 C C . TYR A 1 92 ? 7.249 23.325 32.010 1.00 38.93 92 TYR A C 1
ATOM 782 O O . TYR A 1 92 ? 7.643 22.901 33.112 1.00 43.44 92 TYR A O 1
ATOM 791 N N . LYS A 1 93 ? 6.216 22.791 31.326 1.00 34.43 93 LYS A N 1
ATOM 792 C CA . LYS A 1 93 ? 5.479 21.577 31.784 1.00 36.29 93 LYS A CA 1
ATOM 793 C C . LYS A 1 93 ? 5.979 20.284 31.129 1.00 30.64 93 LYS A C 1
ATOM 794 O O . LYS A 1 93 ? 5.640 19.192 31.601 1.00 36.67 93 LYS A O 1
ATOM 800 N N . SER A 1 94 ? 6.645 20.400 29.978 1.00 31.15 94 SER A N 1
ATOM 801 C CA . SER A 1 94 ? 7.041 19.213 29.204 1.00 30.30 94 SER A CA 1
ATOM 802 C C . SER A 1 94 ? 8.479 19.440 28.730 1.00 33.61 94 SER A C 1
ATOM 803 O O . SER A 1 94 ? 8.944 20.605 28.569 1.00 32.22 94 SER A O 1
ATOM 806 N N . ILE A 1 95 ? 9.172 18.314 28.531 1.00 31.48 95 ILE A N 1
ATOM 807 C CA . ILE A 1 95 ? 10.543 18.332 28.042 1.00 27.82 95 ILE A CA 1
ATOM 808 C C . ILE A 1 95 ? 10.652 17.514 26.780 1.00 25.81 95 ILE A C 1
ATOM 809 O O . ILE A 1 95 ? 9.997 16.492 26.617 1.00 27.25 95 ILE A O 1
ATOM 814 N N . ARG A 1 96 ? 11.623 17.905 25.957 1.00 25.16 96 ARG A N 1
ATOM 815 C CA . ARG A 1 96 ? 11.980 17.208 24.726 1.00 26.03 96 ARG A CA 1
ATOM 816 C C . ARG A 1 96 ? 13.422 16.731 24.944 1.00 29.27 96 ARG A C 1
ATOM 817 O O . ARG A 1 96 ? 14.326 17.550 25.109 1.00 27.80 96 ARG A O 1
ATOM 825 N N . VAL A 1 97 ? 13.638 15.417 24.946 1.00 24.23 97 VAL A N 1
ATOM 826 C CA . VAL A 1 97 ? 14.971 14.847 25.213 1.00 26.33 97 VAL A CA 1
ATOM 827 C C . VAL A 1 97 ? 15.579 14.408 23.881 1.00 25.84 97 VAL A C 1
ATOM 828 O O . VAL A 1 97 ? 15.120 13.404 23.302 1.00 25.98 97 VAL A O 1
ATOM 832 N N . PHE A 1 98 ? 16.632 15.115 23.467 1.00 26.76 98 PHE A N 1
ATOM 833 C CA . PHE A 1 98 ? 17.350 14.928 22.198 1.00 26.75 98 PHE A CA 1
ATOM 834 C C . PHE A 1 98 ? 18.466 13.956 22.432 1.00 29.43 98 PHE A C 1
ATOM 835 O O . PHE A 1 98 ? 19.610 14.370 22.593 1.00 25.82 98 PHE A O 1
ATOM 843 N N . TRP A 1 99 ? 18.148 12.655 22.480 1.00 26.32 99 TRP A N 1
ATOM 844 C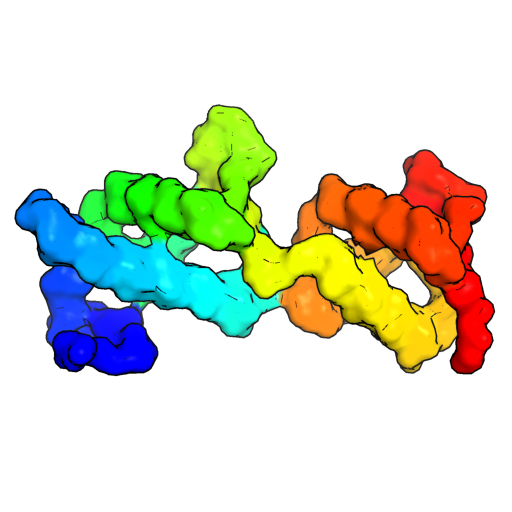 CA . TRP A 1 99 ? 19.197 11.647 22.457 1.00 26.30 99 TRP A CA 1
ATOM 845 C C . TRP A 1 99 ? 19.702 11.345 21.042 1.00 27.98 99 TRP A C 1
ATOM 846 O O . TRP A 1 99 ? 20.599 10.523 20.848 1.00 30.44 99 TRP A O 1
ATOM 857 N N . ARG A 1 100 ? 19.134 12.038 20.049 1.00 26.58 100 ARG A N 1
ATOM 858 C CA . ARG A 1 100 ? 19.551 11.931 18.633 1.00 26.76 100 ARG A CA 1
ATOM 859 C C . ARG A 1 100 ? 19.234 13.278 17.968 1.00 25.35 100 ARG A C 1
ATOM 860 O O . ARG A 1 100 ? 18.208 13.835 18.260 1.00 25.00 100 ARG A O 1
ATOM 868 N N . GLY A 1 101 ? 20.117 13.790 17.100 1.00 23.93 101 GLY A N 1
ATOM 869 C CA . GLY A 1 101 ? 19.936 15.156 16.538 1.00 24.71 101 GLY A CA 1
ATOM 870 C C . GLY A 1 101 ? 19.272 14.971 15.169 1.00 26.43 101 GLY A C 1
ATOM 871 O O . GLY A 1 101 ? 19.119 13.812 14.672 1.00 22.95 101 GLY A O 1
ATOM 872 N N . TYR A 1 102 ? 18.859 16.088 14.591 1.00 26.34 102 TYR A N 1
ATOM 873 C CA . TYR A 1 102 ? 18.091 16.069 13.311 1.00 29.16 102 TYR A CA 1
ATOM 874 C C . TYR A 1 102 ? 18.877 15.540 12.123 1.00 24.94 102 TYR A C 1
ATOM 875 O O . TYR A 1 102 ? 18.317 14.964 11.192 1.00 28.46 102 TYR A O 1
ATOM 884 N N . ARG A 1 103 ? 20.180 15.757 12.118 1.00 26.58 103 ARG A N 1
ATOM 885 C CA . ARG A 1 103 ? 21.008 15.297 11.040 1.00 31.38 103 ARG A CA 1
ATOM 886 C C . ARG A 1 103 ? 20.971 13.756 11.009 1.00 30.92 103 ARG A C 1
ATOM 887 O O . ARG A 1 103 ? 20.678 13.158 9.961 1.00 28.56 103 ARG A O 1
ATOM 895 N N . ASP A 1 104 ? 21.108 13.111 12.159 1.00 26.29 104 ASP A N 1
ATOM 896 C CA . ASP A 1 104 ? 20.974 11.633 12.244 1.00 25.40 104 ASP A CA 1
ATOM 897 C C . ASP A 1 104 ? 19.533 11.161 11.929 1.00 29.92 104 ASP A C 1
ATOM 898 O O . ASP A 1 104 ? 19.379 10.101 11.269 1.00 27.07 104 ASP A O 1
ATOM 903 N N . TRP A 1 105 ? 18.512 11.881 12.413 1.00 24.18 105 TRP A N 1
ATOM 904 C CA . TRP A 1 105 ? 17.152 11.506 12.100 1.00 25.01 105 TRP A CA 1
ATOM 905 C C . TRP A 1 105 ? 16.975 11.518 10.577 1.00 24.99 105 TRP A C 1
ATOM 906 O O . TRP A 1 105 ? 16.341 10.620 10.032 1.00 28.93 105 TRP A O 1
ATOM 917 N N . SER A 1 106 ? 17.516 12.516 9.920 1.00 27.11 106 SER A N 1
ATOM 918 C CA . SER A 1 106 ? 17.310 12.629 8.473 1.00 28.21 106 SER A CA 1
ATOM 919 C C . SER A 1 106 ? 17.914 11.440 7.706 1.00 33.15 106 SER A C 1
ATOM 920 O O . SER A 1 106 ? 17.302 10.966 6.759 1.00 29.05 106 SER A O 1
ATOM 923 N N . GLU A 1 107 ? 19.059 10.926 8.152 1.00 31.41 107 GLU A N 1
ATOM 924 C CA . GLU A 1 107 ? 19.648 9.705 7.542 1.00 32.45 107 GLU A CA 1
ATOM 925 C C . GLU A 1 107 ? 18.878 8.452 7.865 1.00 32.75 107 GLU A C 1
ATOM 926 O O . GLU A 1 107 ? 18.770 7.584 6.978 1.00 34.32 107 GLU A O 1
ATOM 932 N N . VAL A 1 108 ? 18.372 8.311 9.106 1.00 28.39 108 VAL A N 1
ATOM 933 C CA . VAL A 1 108 ? 17.525 7.185 9.512 1.00 31.76 108 VAL A CA 1
ATOM 934 C C . VAL A 1 108 ? 16.302 7.161 8.620 1.00 30.15 108 VAL A C 1
ATOM 935 O O . VAL A 1 108 ? 15.905 6.053 8.129 1.00 27.95 108 VAL A O 1
ATOM 939 N N . ILE A 1 109 ? 15.725 8.351 8.364 1.00 26.51 109 ILE A N 1
ATOM 940 C CA . ILE A 1 109 ? 14.442 8.406 7.610 1.00 28.04 109 ILE A CA 1
ATOM 941 C C . ILE A 1 109 ? 14.685 8.156 6.121 1.00 29.69 109 ILE A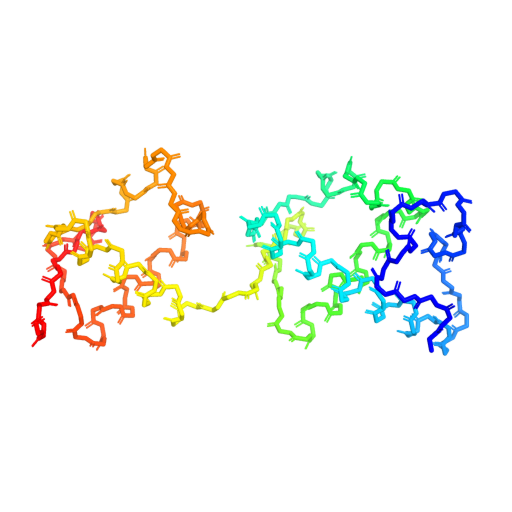 C 1
ATOM 942 O O . ILE A 1 109 ? 13.958 7.372 5.534 1.00 28.31 109 ILE A O 1
ATOM 947 N N . TYR A 1 110 ? 15.732 8.779 5.556 1.00 26.38 110 TYR A N 1
ATOM 948 C CA . TYR A 1 110 ? 16.140 8.555 4.202 1.00 31.01 110 TYR A CA 1
ATOM 949 C C . TYR A 1 110 ? 16.388 7.057 4.008 1.00 34.90 110 TYR A C 1
ATOM 950 O O . TYR A 1 110 ? 15.855 6.505 3.042 1.00 38.92 110 TYR A O 1
ATOM 959 N N . ASN A 1 111 ? 17.192 6.421 4.856 1.00 35.86 111 ASN A N 1
ATOM 960 C CA . ASN A 1 111 ? 17.553 5.010 4.639 1.00 38.09 111 ASN A CA 1
ATOM 961 C C . ASN A 1 111 ? 16.300 4.138 4.689 1.00 41.51 111 ASN A C 1
ATOM 962 O O . ASN A 1 111 ? 16.174 3.228 3.903 1.00 43.77 111 ASN A O 1
ATOM 967 N N . TRP A 1 112 ? 15.380 4.423 5.607 1.00 38.77 112 TRP A N 1
ATOM 968 C CA . TRP A 1 112 ? 14.128 3.684 5.732 1.00 36.80 112 TRP A CA 1
ATOM 969 C C . TRP A 1 112 ? 13.281 3.871 4.466 1.00 39.79 112 TRP A C 1
ATOM 970 O O . TRP A 1 112 ? 12.693 2.909 4.020 1.00 42.78 112 TRP A O 1
ATOM 981 N N . ALA A 1 113 ? 13.213 5.061 3.878 1.00 36.90 113 ALA A N 1
ATOM 982 C CA . ALA A 1 113 ? 12.412 5.301 2.670 1.00 39.77 113 ALA A CA 1
ATOM 983 C C . ALA A 1 113 ? 12.968 4.493 1.460 1.00 46.47 113 ALA A C 1
ATOM 984 O O . ALA A 1 113 ? 12.201 3.839 0.758 1.00 39.26 113 ALA A O 1
ATOM 986 N N . LEU A 1 114 ? 14.284 4.583 1.224 1.00 44.62 114 LEU A N 1
ATOM 987 C CA . LEU A 1 114 ? 15.007 3.707 0.265 1.00 48.21 114 LEU A CA 1
ATOM 988 C C . LEU A 1 114 ? 14.705 2.207 0.468 1.00 47.34 114 LEU A C 1
ATOM 989 O O . LEU A 1 114 ? 14.211 1.551 -0.453 1.00 53.14 114 LEU A O 1
ATOM 994 N N . LYS A 1 115 ? 14.927 1.691 1.676 1.00 44.05 115 LYS A N 1
ATOM 995 C CA . LYS A 1 115 ? 14.700 0.283 2.014 1.00 49.72 115 LYS A CA 1
ATOM 996 C C . LYS A 1 115 ? 13.229 -0.166 1.882 1.00 58.86 115 LYS A C 1
ATOM 997 O O . LYS A 1 115 ? 12.948 -1.374 1.756 1.00 58.04 115 LYS A O 1
ATOM 1003 N N . LYS A 1 116 ? 12.293 0.781 1.912 1.00 52.40 116 LYS A N 1
ATOM 1004 C CA . LYS A 1 116 ? 10.891 0.429 1.821 1.00 52.47 116 LYS A CA 1
ATOM 1005 C C . LYS A 1 116 ? 10.324 0.757 0.438 1.00 50.90 116 LYS A C 1
ATOM 1006 O O . LYS A 1 116 ? 9.129 0.616 0.229 1.00 59.02 116 LYS A O 1
ATOM 1012 N N . GLY A 1 117 ? 11.183 1.198 -0.487 1.00 50.62 117 GLY A N 1
ATOM 1013 C CA . GLY A 1 117 ? 10.809 1.555 -1.845 1.00 46.03 117 GLY A CA 1
ATOM 1014 C C . GLY A 1 117 ? 9.987 2.811 -2.038 1.00 51.83 117 GLY A C 1
ATOM 1015 O O . GLY A 1 117 ? 9.525 3.077 -3.136 1.00 51.16 117 GLY A O 1
ATOM 1016 N N . ARG A 1 118 ? 9.827 3.628 -0.998 1.00 55.83 118 ARG A N 1
ATOM 1017 C CA . ARG A 1 118 ? 9.087 4.900 -1.157 1.00 53.43 118 ARG A CA 1
ATOM 1018 C C . ARG A 1 118 ? 9.836 5.952 -1.984 1.00 54.83 118 ARG A C 1
ATOM 1019 O O . ARG A 1 118 ? 11.030 6.155 -1.773 1.00 64.33 118 ARG A O 1
ATOM 1027 N N . THR A 1 119 ? 9.139 6.616 -2.915 1.00 45.48 119 THR A N 1
ATOM 1028 C CA . THR A 1 119 ? 9.717 7.681 -3.739 1.00 44.06 119 THR A CA 1
ATOM 1029 C C . THR A 1 119 ? 9.245 9.082 -3.319 1.00 42.80 119 THR A C 1
ATOM 1030 O O . THR A 1 119 ? 9.729 10.108 -3.823 1.00 35.56 119 THR A O 1
ATOM 1034 N N . GLU A 1 120 ? 8.240 9.121 -2.453 1.00 41.63 120 GLU A N 1
ATOM 1035 C CA . GLU A 1 120 ? 7.707 10.386 -1.931 1.00 39.96 120 GLU A CA 1
ATOM 1036 C C . GLU A 1 120 ? 7.411 10.075 -0.479 1.00 30.47 120 GLU A C 1
ATOM 1037 O O . GLU A 1 120 ? 7.259 8.899 -0.135 1.00 37.72 120 GLU A O 1
ATOM 1043 N N . LEU A 1 121 ? 7.344 11.125 0.368 1.00 31.47 121 LEU A N 1
ATOM 1044 C CA . LEU A 1 121 ? 6.947 10.965 1.760 1.00 30.65 121 LEU A CA 1
ATOM 1045 C C . LEU A 1 121 ? 6.138 12.166 2.105 1.00 27.82 121 LEU A C 1
ATOM 1046 O O . LEU A 1 121 ? 6.416 13.275 1.602 1.00 28.62 121 LEU A O 1
ATOM 1051 N N . THR A 1 122 ? 5.141 11.984 2.960 1.00 27.48 122 THR A N 1
ATOM 1052 C CA . THR A 1 122 ? 4.463 13.151 3.543 1.00 25.06 122 THR A CA 1
ATOM 1053 C C . THR A 1 122 ? 4.554 12.961 5.092 1.00 26.07 122 THR A C 1
ATOM 1054 O O . THR A 1 122 ? 4.767 11.857 5.624 1.00 25.38 122 THR A O 1
ATOM 1058 N N . PHE A 1 123 ? 4.376 14.071 5.754 1.00 25.35 123 PHE A N 1
ATOM 1059 C CA . PHE A 1 123 ? 4.303 14.095 7.194 1.00 28.15 123 PHE A CA 1
ATOM 1060 C C . PHE A 1 123 ? 3.178 13.201 7.561 1.00 30.70 123 PHE A C 1
ATOM 1061 O O . PHE A 1 123 ? 3.316 12.465 8.462 1.00 26.00 123 PHE A O 1
ATOM 1069 N N . PHE A 1 124 ? 2.004 13.313 6.887 1.00 26.45 124 PHE A N 1
ATOM 1070 C CA . PHE A 1 124 ? 0.888 12.530 7.386 1.00 24.54 124 PHE A CA 1
ATOM 1071 C C . PHE A 1 124 ? 1.182 11.006 7.315 1.00 26.60 124 PHE A C 1
ATOM 1072 O O . PHE A 1 124 ? 0.893 10.253 8.225 1.00 24.00 124 PHE A O 1
ATOM 1080 N N . GLU A 1 125 ? 1.709 10.554 6.200 1.00 24.41 125 GLU A N 1
ATOM 1081 C CA . GLU A 1 125 ? 1.945 9.144 6.023 1.00 25.63 125 GLU A CA 1
ATOM 1082 C C . GLU A 1 125 ? 2.926 8.615 7.140 1.00 26.77 125 GLU A C 1
ATOM 1083 O O . GLU A 1 125 ? 2.757 7.503 7.664 1.00 24.21 125 GLU A O 1
ATOM 1089 N N . ILE A 1 126 ? 3.902 9.430 7.452 1.00 22.43 126 ILE A N 1
ATOM 1090 C CA . ILE A 1 126 ? 4.913 9.068 8.519 1.00 23.60 126 ILE A CA 1
ATOM 1091 C C . ILE A 1 126 ? 4.176 9.007 9.857 1.00 25.32 126 ILE A C 1
ATOM 1092 O O . ILE A 1 126 ? 4.261 7.974 10.521 1.00 25.19 126 ILE A O 1
ATOM 1097 N N . ILE A 1 127 ? 3.399 10.045 10.239 1.00 20.71 127 ILE A N 1
ATOM 1098 C CA . ILE A 1 127 ? 2.807 10.008 11.617 1.00 26.07 127 ILE A CA 1
ATOM 1099 C C . ILE A 1 127 ? 1.699 8.931 11.752 1.00 27.60 127 ILE A C 1
ATOM 1100 O O . ILE A 1 127 ? 1.352 8.509 12.878 1.00 25.20 127 ILE A O 1
ATOM 1105 N N . ASP A 1 128 ? 1.217 8.438 10.616 1.00 24.03 128 ASP A N 1
ATOM 1106 C CA . ASP A 1 128 ? 0.167 7.420 10.666 1.00 25.53 128 ASP A CA 1
ATOM 1107 C C . ASP A 1 128 ? 0.735 5.990 10.614 1.00 25.27 128 ASP A C 1
ATOM 1108 O O . ASP A 1 128 ? -0.011 4.991 10.699 1.00 29.16 128 ASP A O 1
ATOM 1113 N N . LEU A 1 129 ? 2.057 5.858 10.472 1.00 26.39 129 LEU A N 1
ATOM 1114 C CA . LEU A 1 129 ? 2.679 4.506 10.479 1.00 24.67 129 LEU A CA 1
ATOM 1115 C C . LEU A 1 129 ? 2.323 3.655 11.681 1.00 28.42 129 LEU A C 1
ATOM 1116 O O . LEU A 1 129 ? 2.128 4.176 12.800 1.00 29.06 129 LEU A O 1
ATOM 1121 N N . LYS A 1 130 ? 2.270 2.318 11.475 1.00 28.05 130 LYS A N 1
ATOM 1122 C CA . LYS A 1 130 ? 2.081 1.400 12.628 1.00 30.38 130 LYS A CA 1
ATOM 1123 C C . LYS A 1 130 ? 3.343 1.428 13.537 1.00 30.41 130 LYS A C 1
ATOM 1124 O O . LYS A 1 130 ? 3.266 1.296 14.798 1.00 27.23 130 LYS A O 1
ATOM 1130 N N . GLU A 1 131 ? 4.489 1.534 12.892 1.00 28.10 131 GLU A N 1
ATOM 1131 C CA . GLU A 1 131 ? 5.703 1.517 13.677 1.00 33.40 131 GLU A CA 1
ATOM 1132 C C . GLU A 1 131 ? 6.851 2.053 12.794 1.00 30.49 131 GLU A C 1
ATOM 1133 O O . GLU A 1 131 ? 6.718 2.206 11.519 1.00 29.64 131 GLU A O 1
ATOM 1139 N N . SER A 1 132 ? 7.969 2.366 13.438 1.00 25.66 132 SER A N 1
ATOM 1140 C CA . SER A 1 132 ? 9.121 2.894 12.723 1.00 29.81 132 SER A CA 1
ATOM 1141 C C . SER A 1 132 ? 10.405 2.793 13.536 1.00 24.60 132 SER A C 1
ATOM 1142 O O . SER A 1 132 ? 10.385 2.787 14.767 1.00 26.45 132 SER A O 1
ATOM 1145 N N . PRO A 1 133 ? 11.520 2.714 12.822 1.00 30.26 133 PRO A N 1
ATOM 1146 C CA . PRO A 1 133 ? 12.858 2.618 13.432 1.00 31.56 133 PRO A CA 1
ATOM 1147 C C . PRO A 1 133 ? 13.016 3.681 14.518 1.00 29.73 133 PRO A C 1
ATOM 1148 O O . PRO A 1 133 ? 12.954 4.922 14.206 1.00 29.59 133 PRO A O 1
ATOM 1152 N N . ASP A 1 134 ? 13.207 3.242 15.764 1.00 29.51 134 ASP A N 1
ATOM 1153 C CA . ASP A 1 134 ? 13.454 4.138 16.858 1.00 30.28 134 ASP A CA 1
ATOM 1154 C C . ASP A 1 134 ? 12.323 5.137 17.079 1.00 34.04 134 ASP A C 1
ATOM 1155 O O . ASP A 1 134 ? 12.532 6.201 17.652 1.00 29.51 134 ASP A O 1
ATOM 1160 N N . ASN A 1 135 ? 11.098 4.753 16.681 1.00 29.90 135 ASN A N 1
ATOM 1161 C CA . ASN A 1 135 ? 9.912 5.583 16.873 1.00 23.63 135 ASN A CA 1
ATOM 1162 C C . ASN A 1 135 ? 10.076 6.979 16.193 1.00 23.50 135 ASN A C 1
ATOM 1163 O O . ASN A 1 135 ? 9.501 7.983 16.694 1.00 27.72 135 ASN A O 1
ATOM 1168 N N . PHE A 1 136 ? 10.746 7.048 15.047 1.00 21.81 136 PHE A N 1
ATOM 1169 C CA . PHE A 1 136 ? 10.809 8.365 14.393 1.00 24.24 136 PHE A CA 1
ATOM 1170 C C . PHE A 1 136 ? 9.389 8.873 14.082 1.00 27.75 136 PHE A C 1
ATOM 1171 O O . PHE A 1 136 ? 9.141 10.098 14.002 1.00 22.26 136 PHE A O 1
ATOM 1179 N N . HIS A 1 137 ? 8.457 7.943 13.894 1.00 25.61 137 HIS A N 1
ATOM 1180 C CA . HIS A 1 137 ? 7.064 8.387 13.544 1.00 27.08 137 HIS A CA 1
ATOM 1181 C C . HIS A 1 137 ? 6.358 9.165 14.658 1.00 28.06 137 HIS A C 1
ATOM 1182 O O . HIS A 1 137 ? 5.230 9.712 14.477 1.00 27.43 137 HIS A O 1
ATOM 1189 N N . MET A 1 138 ? 7.021 9.250 15.808 1.00 25.67 138 MET A N 1
ATOM 1190 C CA . MET A 1 138 ? 6.471 9.951 16.966 1.00 25.58 138 MET A CA 1
ATOM 1191 C C . MET A 1 138 ? 7.087 11.333 17.196 1.00 24.58 138 MET A C 1
ATOM 1192 O O . MET A 1 138 ? 6.632 12.081 18.060 1.00 23.68 138 MET A O 1
ATOM 1197 N N . LEU A 1 139 ? 8.091 11.687 16.402 1.00 23.93 139 LEU A N 1
ATOM 1198 C CA . LEU A 1 139 ? 8.716 12.997 16.532 1.00 25.63 139 LEU A CA 1
ATOM 1199 C C . LEU A 1 139 ? 7.656 14.085 16.364 1.00 30.84 139 LEU A C 1
ATOM 1200 O O . LEU A 1 139 ? 6.742 13.947 15.551 1.00 29.86 139 LEU A O 1
ATOM 1205 N N . PRO A 1 140 ? 7.779 15.164 17.133 1.00 30.71 140 PRO A N 1
ATOM 1206 C CA . PRO A 1 140 ? 6.820 16.275 17.070 1.00 31.63 140 PRO A CA 1
ATOM 1207 C C . PRO A 1 140 ? 6.798 16.951 15.700 1.00 29.55 140 PRO A C 1
ATOM 1208 O O . PRO A 1 140 ? 7.830 17.008 15.030 1.00 26.69 140 PRO A O 1
ATOM 1212 N N . LYS A 1 141 ? 5.640 17.465 15.294 1.00 28.28 141 LYS A N 1
ATOM 1213 C CA . LYS A 1 141 ? 5.526 18.127 13.979 1.00 30.40 141 LYS A CA 1
ATOM 1214 C C . LYS A 1 141 ? 6.659 19.117 13.651 1.00 30.79 141 LYS A C 1
ATOM 1215 O O . LYS A 1 141 ? 7.177 19.131 12.558 1.00 27.51 141 LYS A O 1
ATOM 1221 N N . GLU A 1 142 ? 7.091 19.915 14.622 1.00 28.58 142 GLU A N 1
ATOM 1222 C CA . GLU A 1 142 ? 8.165 20.884 14.336 1.00 32.30 142 GLU A CA 1
ATOM 1223 C C . GLU A 1 142 ? 9.489 20.206 13.955 1.00 32.85 142 GLU A C 1
ATOM 1224 O O . GLU A 1 142 ? 10.202 20.717 13.138 1.00 27.24 142 GLU A O 1
ATOM 1230 N N . ASP A 1 143 ? 9.759 19.027 14.522 1.00 30.12 143 ASP A N 1
ATOM 1231 C CA . ASP A 1 143 ? 10.985 18.301 14.209 1.00 27.30 143 ASP A CA 1
ATOM 1232 C C . ASP A 1 143 ? 10.874 17.807 12.729 1.00 24.69 143 ASP A C 1
ATOM 1233 O O . ASP A 1 143 ? 11.863 17.806 12.022 1.00 23.85 143 ASP A O 1
ATOM 1238 N N . PHE A 1 144 ? 9.722 17.352 12.274 1.00 24.39 144 PHE A N 1
ATOM 1239 C CA . PHE A 1 144 ? 9.605 16.971 10.856 1.00 23.86 144 PHE A CA 1
ATOM 1240 C C . PHE A 1 144 ? 9.844 18.066 9.862 1.00 27.22 144 PHE A C 1
ATOM 1241 O O . PHE A 1 144 ? 10.421 17.806 8.816 1.00 25.19 144 PHE A O 1
ATOM 1249 N N . LYS A 1 145 ? 9.324 19.283 10.166 1.00 25.15 145 LYS A N 1
ATOM 1250 C CA . LYS A 1 145 ? 9.608 20.413 9.372 1.00 29.06 145 LYS A CA 1
ATOM 1251 C C . LYS A 1 145 ? 11.088 20.595 9.202 1.00 27.31 145 LYS A C 1
ATOM 1252 O O . LYS A 1 145 ? 11.576 20.752 8.076 1.00 28.75 145 LYS A O 1
ATOM 1258 N N . LYS A 1 146 ? 11.842 20.456 10.299 1.00 26.94 146 LYS A N 1
ATOM 1259 C CA . LYS A 1 146 ? 13.248 20.695 10.189 1.00 26.19 146 LYS A CA 1
ATOM 1260 C C . LYS A 1 146 ? 13.954 19.572 9.523 1.00 25.73 146 LYS A C 1
ATOM 1261 O O . LYS A 1 146 ? 14.962 19.779 8.844 1.00 26.61 146 LYS A O 1
ATOM 1267 N N . ILE A 1 147 ? 13.480 18.338 9.731 1.00 25.00 147 ILE A N 1
ATOM 1268 C CA . ILE A 1 147 ? 14.163 17.148 9.125 1.00 23.48 147 ILE A CA 1
ATOM 1269 C C . ILE A 1 147 ? 13.971 17.193 7.622 1.00 25.53 147 ILE A C 1
ATOM 1270 O O . ILE A 1 147 ? 14.880 16.881 6.880 1.00 26.71 147 ILE A O 1
ATOM 1275 N N . PHE A 1 148 ? 12.753 17.526 7.174 1.00 24.21 148 PHE A N 1
ATOM 1276 C CA . PHE A 1 148 ? 12.503 17.580 5.712 1.00 24.72 148 PHE A CA 1
ATOM 1277 C C . PHE A 1 148 ? 13.335 18.649 5.044 1.00 30.13 148 PHE A C 1
ATOM 1278 O O . PHE A 1 148 ? 13.897 18.374 3.958 1.00 29.77 148 PHE A O 1
ATOM 1286 N N . ASN A 1 149 ? 13.463 19.829 5.702 1.00 31.37 149 ASN A N 1
ATOM 1287 C CA . ASN A 1 149 ? 14.379 20.914 5.234 1.00 36.39 149 ASN A CA 1
ATOM 1288 C C . ASN A 1 149 ?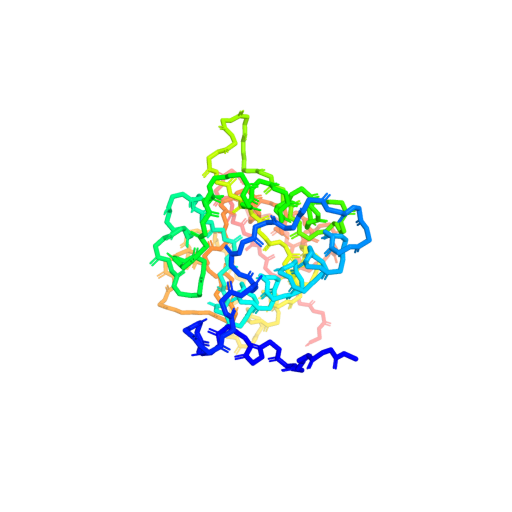 15.798 20.443 5.058 1.00 35.93 149 ASN A C 1
ATOM 1289 O O . ASN A 1 149 ? 16.401 20.700 4.025 1.00 35.57 149 ASN A O 1
ATOM 1294 N N . ILE A 1 150 ? 16.306 19.699 6.032 1.00 32.81 150 ILE A N 1
ATOM 1295 C CA . ILE A 1 150 ? 17.623 19.098 5.942 1.00 30.10 150 ILE A CA 1
ATOM 1296 C C . ILE A 1 150 ? 17.720 18.137 4.721 1.00 29.50 150 ILE A C 1
ATOM 1297 O O . ILE A 1 150 ? 18.690 18.153 3.996 1.00 31.01 150 ILE A O 1
ATOM 1302 N N . LEU A 1 151 ? 16.711 17.326 4.509 1.00 31.07 151 LEU A N 1
ATOM 1303 C CA . LEU A 1 151 ? 16.810 16.359 3.428 1.00 35.34 151 LEU A CA 1
ATOM 1304 C C . LEU A 1 151 ? 16.874 17.090 2.064 1.00 35.39 151 LEU A C 1
ATOM 1305 O O . LEU A 1 151 ? 17.634 16.648 1.150 1.00 35.35 151 LEU A O 1
ATOM 1310 N N . VAL A 1 152 ? 16.073 18.169 1.931 1.00 34.65 152 VAL A N 1
ATOM 1311 C CA . VAL A 1 152 ? 16.038 19.027 0.732 1.00 37.87 152 VAL A CA 1
ATOM 1312 C C . VAL A 1 152 ? 17.369 19.806 0.582 1.00 44.92 152 VAL A C 1
ATOM 1313 O O . VAL A 1 152 ? 17.939 19.790 -0.482 1.00 42.68 152 VAL A O 1
ATOM 1317 N N . LYS A 1 153 ? 17.788 20.535 1.616 1.00 38.52 153 LYS A N 1
ATOM 1318 C CA . LYS A 1 153 ? 19.072 21.241 1.654 1.00 47.43 153 LYS A CA 1
ATOM 1319 C C . LYS A 1 153 ? 20.232 20.317 1.241 1.00 43.15 153 LYS A C 1
ATOM 1320 O O . LYS A 1 153 ? 21.086 20.745 0.487 1.00 50.56 153 LYS A O 1
ATOM 1326 N N . ASN A 1 154 ? 20.237 19.068 1.719 1.00 38.00 154 ASN A N 1
ATOM 1327 C CA . ASN A 1 154 ? 21.324 18.121 1.504 1.00 44.57 154 ASN A CA 1
ATOM 1328 C C . ASN A 1 154 ? 21.175 17.423 0.173 1.00 45.99 154 ASN A C 1
ATOM 1329 O O . ASN A 1 154 ? 21.869 16.469 -0.024 1.00 44.52 154 ASN A O 1
ATOM 1334 N N . LYS A 1 155 ? 20.221 17.793 -0.682 1.00 47.33 155 LYS A N 1
ATOM 1335 C CA . LYS A 1 155 ? 20.061 17.120 -1.993 1.00 47.95 155 LYS A CA 1
ATOM 1336 C C . LYS A 1 155 ? 19.579 15.716 -1.970 1.00 43.67 155 LYS A C 1
ATOM 1337 O O . LYS A 1 155 ? 19.765 14.992 -2.952 1.00 50.20 155 LYS A O 1
ATOM 1343 N N . ARG A 1 156 ? 18.960 15.279 -0.880 1.00 39.31 156 ARG A N 1
ATOM 1344 C CA . ARG A 1 156 ? 18.383 13.913 -0.834 1.00 35.00 156 ARG A CA 1
ATOM 1345 C C . ARG A 1 156 ? 16.846 13.908 -1.082 1.00 29.88 156 ARG A C 1
ATOM 1346 O O . ARG A 1 156 ? 16.243 12.867 -1.194 1.00 33.58 156 ARG A O 1
ATOM 1354 N N . ALA A 1 157 ? 16.274 15.079 -1.229 1.00 33.52 157 ALA A N 1
ATOM 1355 C CA . ALA A 1 157 ? 14.835 15.213 -1.476 1.00 33.07 157 ALA A CA 1
ATOM 1356 C C . ALA A 1 157 ? 14.598 16.494 -2.180 1.00 34.37 157 ALA A C 1
ATOM 1357 O O . ALA A 1 157 ? 15.486 17.345 -2.219 1.00 38.50 157 ALA A O 1
ATOM 1359 N N . GLU A 1 158 ? 13.366 16.712 -2.710 1.00 34.68 158 GLU A N 1
ATOM 1360 C CA . GLU A 1 158 ? 12.983 18.084 -3.097 1.00 32.36 158 GLU A CA 1
ATOM 1361 C C . GLU A 1 158 ? 11.480 18.182 -2.790 1.00 28.45 158 GLU A C 1
ATOM 1362 O O . GLU A 1 158 ? 10.842 17.158 -2.739 1.00 32.06 158 GLU A O 1
ATOM 1368 N N . TRP A 1 159 ? 10.992 19.408 -2.645 1.00 30.84 159 TRP A N 1
ATOM 1369 C CA . TRP A 1 159 ? 9.561 19.692 -2.339 1.00 34.27 159 TRP A CA 1
ATOM 1370 C C . TRP A 1 159 ? 8.676 19.383 -3.515 1.00 41.95 159 TRP A C 1
ATOM 1371 O O . TRP A 1 159 ? 8.965 19.842 -4.625 1.00 36.58 159 TRP A O 1
ATOM 1382 N N . ILE A 1 160 ? 7.685 18.527 -3.300 1.00 41.17 160 ILE A N 1
ATOM 1383 C CA . ILE A 1 160 ? 6.515 18.453 -4.207 1.00 36.86 160 ILE A CA 1
ATOM 1384 C C . ILE A 1 160 ? 5.544 19.544 -3.829 1.00 42.92 160 ILE A C 1
ATOM 1385 O O . ILE A 1 160 ? 5.080 20.285 -4.692 1.00 38.38 160 ILE A O 1
ATOM 1390 N N . ASN A 1 161 ? 5.236 19.656 -2.528 1.00 40.18 161 ASN A N 1
ATOM 1391 C CA . ASN A 1 161 ? 4.411 20.743 -2.021 1.00 40.07 161 ASN A CA 1
ATOM 1392 C C . ASN A 1 161 ? 4.750 20.978 -0.576 1.00 41.56 161 ASN A C 1
ATOM 1393 O O . ASN A 1 161 ? 4.392 20.143 0.296 1.00 34.99 161 ASN A O 1
ATOM 1398 N N . LYS A 1 162 ? 5.346 22.142 -0.305 1.00 34.82 162 LYS A N 1
ATOM 1399 C CA . LYS A 1 162 ? 5.879 22.378 0.998 1.00 40.83 162 LYS A CA 1
ATOM 1400 C C . LYS A 1 162 ? 4.769 22.678 2.005 1.00 41.14 162 LYS A C 1
ATOM 1401 O O . LYS A 1 162 ? 4.867 22.343 3.203 1.00 37.70 162 LYS A O 1
ATOM 1407 N N . LYS A 1 163 ? 3.697 23.301 1.538 1.00 38.88 163 LYS A N 1
ATOM 1408 C CA . LYS A 1 163 ? 2.612 23.637 2.477 1.00 40.00 163 LYS A CA 1
ATOM 1409 C C . LYS A 1 163 ? 1.851 22.370 2.944 1.00 34.35 163 LYS A C 1
ATOM 1410 O O . LYS A 1 163 ? 1.089 22.400 3.913 1.00 38.09 163 LYS A O 1
ATOM 1416 N N . ASN A 1 164 ? 2.053 21.285 2.217 1.00 27.94 164 ASN A N 1
ATOM 1417 C CA . ASN A 1 164 ? 1.491 19.936 2.567 1.00 32.60 164 ASN A CA 1
ATOM 1418 C C . ASN A 1 164 ? 2.580 19.021 3.170 1.00 28.87 164 ASN A C 1
ATOM 1419 O O . ASN A 1 164 ? 2.346 17.831 3.422 1.00 32.38 164 ASN A O 1
ATOM 1424 N N . MET A 1 165 ? 3.769 19.584 3.398 1.00 29.75 165 MET A N 1
ATOM 1425 C CA . MET A 1 165 ? 4.875 18.765 3.888 1.00 26.41 165 MET A CA 1
ATOM 1426 C C . MET A 1 165 ? 5.048 17.470 3.063 1.00 27.92 165 MET A C 1
ATOM 1427 O O . MET A 1 165 ? 5.032 16.341 3.575 1.00 28.24 165 MET A O 1
ATOM 1432 N N . HIS A 1 166 ? 5.288 17.650 1.748 1.00 28.33 166 HIS A N 1
ATOM 1433 C CA . HIS A 1 166 ? 5.246 16.561 0.806 1.00 28.70 166 HIS A CA 1
ATOM 1434 C C . HIS A 1 166 ? 6.535 16.691 0.008 1.00 30.23 166 HIS A C 1
ATOM 1435 O O . HIS A 1 166 ? 6.762 17.747 -0.608 1.00 29.74 166 HIS A O 1
ATOM 1442 N N . ILE A 1 167 ? 7.350 15.639 0.037 1.00 29.48 167 ILE A N 1
ATOM 1443 C CA . ILE A 1 167 ? 8.641 15.691 -0.624 1.00 29.97 167 ILE A CA 1
ATOM 1444 C C . ILE A 1 167 ? 8.810 14.596 -1.619 1.00 34.29 167 ILE A C 1
ATOM 1445 O O . ILE A 1 167 ? 8.230 13.519 -1.441 1.00 34.26 167 ILE A O 1
ATOM 1450 N N . ARG A 1 168 ? 9.642 14.862 -2.643 1.00 32.43 168 ARG A N 1
ATOM 1451 C CA . ARG A 1 168 ? 10.101 13.755 -3.465 1.00 37.68 168 ARG A CA 1
ATOM 1452 C C . ARG A 1 168 ? 11.509 13.327 -2.969 1.00 32.47 168 ARG A C 1
ATOM 1453 O O . ARG A 1 168 ? 12.345 14.202 -2.707 1.00 34.61 168 ARG A O 1
ATOM 1461 N N . ILE A 1 169 ? 11.722 12.029 -2.837 1.00 32.89 169 ILE A N 1
ATOM 1462 C CA . ILE A 1 169 ? 13.036 11.447 -2.557 1.00 36.77 169 ILE A CA 1
ATOM 1463 C C . ILE A 1 169 ? 13.888 11.467 -3.859 1.00 45.86 169 ILE A C 1
ATOM 1464 O O . ILE A 1 169 ? 13.370 11.085 -4.936 1.00 43.27 169 ILE A O 1
ATOM 1469 N N . LEU A 1 170 ? 15.136 11.966 -3.759 1.00 37.58 170 LEU A N 1
ATOM 1470 C CA . LEU A 1 170 ? 16.088 12.066 -4.880 1.00 41.85 170 LEU A CA 1
ATOM 1471 C C . LEU A 1 170 ? 17.033 10.900 -4.701 1.00 45.80 170 LEU A C 1
ATOM 1472 O O . LEU A 1 170 ? 17.492 10.683 -3.598 1.00 44.60 170 LEU A O 1
ATOM 1477 N N . PHE A 1 171 ? 17.321 10.133 -5.776 1.00 51.37 171 PHE A N 1
ATOM 1478 C CA . PHE A 1 171 ? 18.190 8.911 -5.720 1.00 59.72 171 PHE A CA 1
ATOM 1479 C C . PHE A 1 171 ? 19.634 9.235 -6.083 1.00 58.91 171 PHE A C 1
ATOM 1480 O O . PHE A 1 171 ? 19.870 10.055 -6.977 1.00 56.26 171 PHE A O 1
ATOM 1488 N N . LEU A 1 172 ? 20.582 8.601 -5.401 1.00 56.02 172 LEU A N 1
ATOM 1489 C CA . LEU A 1 172 ? 21.998 8.832 -5.663 1.00 59.81 172 LEU A CA 1
ATOM 1490 C C . LEU A 1 172 ? 22.673 7.572 -6.195 1.00 51.16 172 LEU A C 1
ATOM 1491 O O . LEU A 1 172 ? 23.510 7.638 -7.095 1.00 51.26 172 LEU A O 1
ATOM 1496 N N . GLU A 1 173 ? 22.303 6.426 -5.633 1.00 55.19 173 GLU A N 1
ATOM 1497 C CA . GLU A 1 173 ? 22.872 5.150 -6.049 1.00 75.06 173 GLU A CA 1
ATOM 1498 C C . GLU A 1 173 ? 21.805 4.061 -6.100 1.00 78.52 173 GLU A C 1
ATOM 1499 O O . GLU A 1 173 ? 21.555 3.377 -5.107 1.00 87.51 173 GLU A O 1
#

B-factor: mean 36.92, std 12.89, range [19.6, 105.5]

Secondary structure (DSSP, 8-state):
--S-TTHHHH-GGG-GGGGSPP-SHHHHHHHHHHHHHHHHHHHHHTT--EEEHHHHTTSTTGGG-SSHHHHHHHHHHHHHHTTSEEESSTT--EEEE-SS-HHHHHHHHHHHHHHTT-SEEEHHHHHT-S--GGGGGGS-HHHHHHHHHHHHHTTSEEEEEGGGTEEEEPP--

Foldseek 3Di:
DVDPPCVCQVDVVVPVVLQEQDDPPVVNVVSLVSVLVVVLVVCQVVLHFKDFLVVVCPDGPLVRHDVSVVSVVSSQVVQVVVVQKDQPDDVSGMITGPNDALVVLLVQVLVVCVVVVHFKDFLVVLLPDPAGDSRSSPDDPVSLLVSLVVCCVVPQWHDPDVVRRMIGGDDDD

CATH classification: 1.10.10.10

Sequence (173 aa):
MLTVGFEWAAQPEKYPWMYSLPSKTEDFEDWLNQWSDFTLQWFKINKLHQISLVELMGEKPFSYLQNKSKALTVIVEENLIARNFCKYTDKEYKSIRVFWRGYRDWSEVIYNWALKKGRTELTFFEIIDLKESPDNFHMLPKEDFKKIFNILVKNKRAEWINKKNMHIRILFLE